Protein AF-A0A3R6L615-F1 (afdb_monomer)

Sequence (95 aa):
MNKQIIHTAPNGKKYSIQIRKYTPRDCFRLMGVHEADIDKLLSKEKSGASIICKSKLYALAGNSIVTNCLTAMFEELIFPSGNHYHDKTGQLSLF

Radius of gyration: 19.18 Å; Cα contacts (8 Å, |Δi|>4): 75; chains: 1; bounding box: 50×24×52 Å

Mean predicted aligned error: 8.31 Å

Secondary structure (DSSP, 8-state):
--EEEEEE-TTS-EEEEEE-PPPHHHHHHHTT--HHHHHHHT-B-TTS-BSS-HHHHHHHHHHS--HHHHHHHHHHHH-TTS-----TT------

Nearest PDB structures (foldseek):
  8wmh-assembly1_A  TM=2.160E-01  e=5.951E+00  Chryseobacterium

Structure (mmCIF, N/CA/C/O backbone):
data_AF-A0A3R6L615-F1
#
_entry.id   AF-A0A3R6L615-F1
#
loop_
_atom_site.group_PDB
_atom_site.id
_atom_site.type_symbol
_atom_site.label_atom_id
_atom_site.label_alt_id
_atom_site.label_comp_id
_atom_site.label_asym_id
_atom_site.label_entity_id
_atom_site.label_seq_id
_atom_site.pdbx_PDB_ins_code
_atom_site.Cartn_x
_atom_site.Cartn_y
_atom_site.Cartn_z
_atom_site.occupancy
_atom_site.B_iso_or_equiv
_atom_site.auth_seq_id
_atom_site.auth_comp_id
_atom_site.auth_asym_id
_atom_site.auth_atom_id
_atom_site.pdbx_PDB_model_num
ATOM 1 N N . MET A 1 1 ? -15.074 9.053 12.545 1.00 51.50 1 MET A N 1
ATOM 2 C CA . MET A 1 1 ? -16.470 9.002 12.066 1.00 51.50 1 MET A CA 1
ATOM 3 C C . MET A 1 1 ? -16.682 7.642 11.419 1.00 51.50 1 MET A C 1
ATOM 5 O O . MET A 1 1 ? -16.246 7.444 10.292 1.00 51.50 1 MET A O 1
ATOM 9 N N . ASN A 1 2 ? -17.224 6.681 12.169 1.00 56.03 2 ASN A N 1
ATOM 10 C CA . ASN A 1 2 ? -17.483 5.337 11.651 1.00 56.03 2 ASN A CA 1
ATOM 11 C C . ASN A 1 2 ? -18.778 5.405 10.845 1.00 56.03 2 ASN A C 1
ATOM 13 O O . ASN A 1 2 ? -19.858 5.529 11.416 1.00 56.03 2 ASN A O 1
ATOM 17 N N . LYS A 1 3 ? -18.653 5.428 9.516 1.00 76.94 3 LYS A N 1
ATOM 18 C CA . LYS A 1 3 ? -19.810 5.377 8.623 1.00 76.94 3 LYS A CA 1
ATOM 19 C C . LYS A 1 3 ? -20.252 3.916 8.545 1.00 76.94 3 LYS A C 1
ATOM 21 O O . LYS A 1 3 ? -19.478 3.065 8.115 1.00 76.94 3 LYS A O 1
ATOM 26 N N . GLN A 1 4 ? -21.464 3.633 9.002 1.00 83.88 4 GLN A N 1
ATOM 27 C CA . GLN A 1 4 ? -22.074 2.307 8.957 1.00 83.88 4 GLN A CA 1
ATOM 28 C C . GLN A 1 4 ? -23.166 2.314 7.889 1.00 83.88 4 GLN A C 1
ATOM 30 O O . GLN A 1 4 ? -23.963 3.248 7.829 1.00 83.88 4 GLN A O 1
ATOM 35 N N . ILE A 1 5 ? -23.188 1.289 7.042 1.00 88.88 5 ILE A N 1
ATOM 36 C CA . ILE A 1 5 ? -24.232 1.088 6.033 1.00 88.88 5 ILE A CA 1
ATOM 37 C C . ILE A 1 5 ? -25.030 -0.146 6.430 1.00 88.88 5 ILE A C 1
ATOM 39 O O . ILE A 1 5 ? -24.453 -1.175 6.776 1.00 88.88 5 ILE A O 1
ATOM 43 N N . ILE A 1 6 ? -26.356 -0.053 6.360 1.00 90.62 6 ILE A N 1
ATOM 44 C CA . ILE A 1 6 ? -27.238 -1.211 6.494 1.00 90.62 6 ILE A CA 1
ATOM 45 C C . ILE A 1 6 ? -27.580 -1.689 5.084 1.00 90.62 6 ILE A C 1
ATOM 47 O O . ILE A 1 6 ? -28.276 -1.001 4.343 1.00 90.62 6 ILE A O 1
ATOM 51 N N . HIS A 1 7 ? -27.076 -2.859 4.706 1.00 89.62 7 HIS A N 1
ATOM 52 C CA . HIS A 1 7 ? -27.411 -3.525 3.453 1.00 89.62 7 HIS A CA 1
ATOM 53 C C . HIS A 1 7 ? -28.521 -4.548 3.699 1.00 89.62 7 HIS A C 1
ATOM 55 O O . HIS A 1 7 ? -28.432 -5.339 4.634 1.00 89.62 7 HIS A O 1
ATOM 61 N N . THR A 1 8 ? -29.559 -4.553 2.865 1.00 92.56 8 THR A N 1
ATOM 62 C CA . THR A 1 8 ? -30.613 -5.576 2.911 1.00 92.56 8 THR A CA 1
ATOM 63 C C . THR A 1 8 ? -30.439 -6.490 1.707 1.00 92.56 8 THR A C 1
ATOM 65 O O . THR A 1 8 ? -30.511 -6.022 0.574 1.00 92.56 8 THR A O 1
ATOM 68 N N . ALA A 1 9 ? -30.178 -7.771 1.953 1.00 90.69 9 ALA A N 1
ATOM 69 C CA . ALA A 1 9 ? -30.045 -8.767 0.898 1.00 90.69 9 ALA A CA 1
ATOM 70 C C . ALA A 1 9 ? -31.417 -9.127 0.290 1.00 90.69 9 ALA A C 1
ATOM 72 O O . ALA A 1 9 ? -32.446 -8.909 0.936 1.00 90.69 9 ALA A O 1
ATOM 73 N N . PRO A 1 10 ? -31.458 -9.738 -0.911 1.00 92.50 10 PRO A N 1
ATOM 74 C CA . PRO A 1 10 ? -32.708 -10.103 -1.591 1.00 92.50 10 PRO A CA 1
ATOM 75 C C . PRO A 1 10 ? -33.636 -11.030 -0.787 1.00 92.50 10 PRO A C 1
ATOM 77 O O . PRO A 1 10 ? -34.8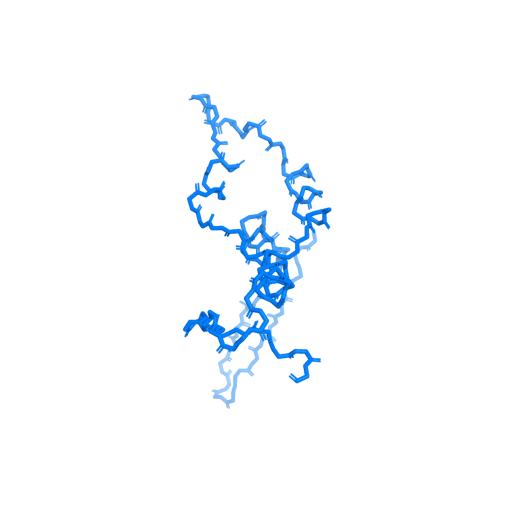40 -11.038 -1.002 1.00 92.50 10 PRO A O 1
ATOM 80 N N . ASN A 1 11 ? -33.091 -11.785 0.171 1.00 94.50 11 ASN A N 1
ATOM 81 C CA . ASN A 1 11 ? -33.844 -12.645 1.092 1.00 94.50 11 ASN A CA 1
ATOM 82 C C . ASN A 1 11 ? -34.387 -11.904 2.337 1.00 94.50 11 ASN A C 1
ATOM 84 O O . ASN A 1 11 ? -34.827 -12.545 3.288 1.00 94.50 11 ASN A O 1
ATOM 88 N N . GLY A 1 12 ? -34.293 -10.570 2.379 1.00 92.19 12 GLY A N 1
ATOM 89 C CA . GLY A 1 12 ? -34.742 -9.732 3.494 1.00 92.19 12 GLY A CA 1
ATOM 90 C C . GLY A 1 12 ? -33.767 -9.642 4.675 1.00 92.19 12 GLY A C 1
ATOM 91 O O . GLY A 1 12 ? -34.013 -8.883 5.617 1.00 92.19 12 GLY A O 1
ATOM 92 N N . LYS A 1 13 ? -32.640 -10.367 4.651 1.00 94.00 13 LYS A N 1
ATOM 93 C CA . LYS A 1 13 ? -31.646 -10.336 5.732 1.00 94.00 13 LYS A CA 1
ATOM 94 C C . LYS A 1 13 ? -30.864 -9.022 5.715 1.00 94.00 13 LYS A C 1
ATOM 96 O O . LYS A 1 13 ? -30.337 -8.613 4.681 1.00 94.00 13 LYS A O 1
ATOM 101 N N . LYS A 1 14 ? -30.764 -8.368 6.876 1.00 92.75 14 LYS A N 1
ATOM 102 C CA . LYS A 1 14 ? -30.037 -7.102 7.046 1.00 92.75 14 LYS A CA 1
ATOM 103 C C . LYS A 1 14 ? -28.612 -7.345 7.538 1.00 92.75 14 LYS A C 1
ATOM 105 O O . LYS A 1 14 ? -28.393 -8.108 8.476 1.00 92.75 14 LYS A O 1
ATOM 110 N N . TYR A 1 15 ? -27.660 -6.647 6.934 1.00 91.31 15 TYR A N 1
ATOM 111 C CA . TYR A 1 15 ? -26.238 -6.687 7.246 1.00 91.31 15 TYR A CA 1
ATOM 112 C C . TYR A 1 15 ? -25.759 -5.287 7.597 1.00 91.31 15 TYR A C 1
ATOM 114 O O . TYR A 1 15 ? -25.980 -4.336 6.851 1.00 91.31 15 TYR A O 1
ATOM 122 N N . SER A 1 16 ? -25.070 -5.164 8.725 1.00 91.56 16 SER A N 1
ATOM 123 C CA . SER A 1 16 ? -24.359 -3.941 9.082 1.00 91.56 16 SER A CA 1
ATOM 124 C C . SER A 1 16 ? -22.939 -4.011 8.522 1.00 91.56 16 SER A C 1
ATOM 126 O O . SER A 1 16 ? -22.148 -4.849 8.956 1.00 91.56 16 SER A O 1
ATOM 128 N N . ILE A 1 17 ? -22.594 -3.090 7.629 1.00 90.50 17 ILE A N 1
ATOM 129 C CA . ILE A 1 17 ? -21.266 -2.966 7.029 1.00 90.50 17 ILE A CA 1
ATOM 130 C C . ILE A 1 17 ? -20.565 -1.748 7.635 1.00 90.50 17 ILE A C 1
ATOM 132 O O . ILE A 1 17 ? -21.094 -0.636 7.617 1.00 90.50 17 ILE A O 1
ATOM 136 N N . GLN A 1 18 ? -19.363 -1.958 8.169 1.00 90.19 18 GLN A N 1
ATOM 137 C CA . GLN A 1 18 ? -18.516 -0.897 8.716 1.00 90.19 18 GLN A CA 1
ATOM 138 C C . GLN A 1 18 ? -17.568 -0.377 7.632 1.00 90.19 18 GLN A C 1
ATOM 140 O O . GLN A 1 18 ? -16.733 -1.127 7.128 1.00 90.19 18 GLN A O 1
ATOM 145 N N . ILE A 1 19 ? -17.662 0.910 7.294 1.00 89.00 19 ILE A N 1
ATOM 146 C CA . ILE A 1 19 ? -16.723 1.540 6.364 1.00 89.00 19 ILE A CA 1
ATOM 147 C C . ILE A 1 19 ? -15.466 1.948 7.130 1.00 89.00 19 ILE A C 1
ATOM 149 O O . ILE A 1 19 ? -15.524 2.693 8.112 1.00 89.00 19 ILE A O 1
ATOM 153 N N . ARG A 1 20 ? -14.310 1.510 6.634 1.00 90.38 20 ARG A N 1
ATOM 154 C CA . ARG A 1 20 ? -12.988 1.861 7.160 1.00 90.38 20 ARG A CA 1
ATOM 155 C C . ARG A 1 20 ? -12.076 2.347 6.041 1.00 90.38 20 ARG A C 1
ATOM 157 O O . ARG A 1 20 ? -12.273 2.007 4.881 1.00 90.38 20 ARG A O 1
ATOM 164 N N . LYS A 1 21 ? -11.052 3.116 6.409 1.00 91.12 21 LYS A N 1
ATOM 165 C CA . LYS A 1 21 ? -9.932 3.412 5.507 1.00 91.12 21 LYS A CA 1
ATOM 166 C C . LYS A 1 21 ? -9.100 2.144 5.295 1.00 91.12 21 LYS A C 1
ATOM 168 O O . LYS A 1 21 ? -9.039 1.299 6.195 1.00 91.12 21 LYS A O 1
ATOM 173 N N . TYR A 1 22 ? -8.432 2.055 4.149 1.00 94.44 22 TYR A N 1
ATOM 174 C CA . TYR A 1 22 ? -7.384 1.061 3.937 1.00 94.44 22 TYR A CA 1
ATOM 175 C C . TYR A 1 22 ? -6.316 1.158 5.020 1.00 94.44 22 TYR A C 1
ATOM 177 O O . TYR A 1 22 ? -6.032 2.246 5.519 1.00 94.44 22 TYR A O 1
ATOM 185 N N . THR A 1 23 ? -5.751 0.015 5.406 1.00 95.19 23 THR A N 1
ATOM 186 C CA . THR A 1 23 ? -4.565 -0.007 6.268 1.00 95.19 23 THR A CA 1
ATOM 187 C C . THR A 1 23 ? -3.314 0.320 5.465 1.00 95.19 23 THR A C 1
ATOM 189 O O . THR A 1 23 ? -3.325 0.168 4.246 1.00 95.19 23 THR A O 1
ATOM 192 N N . PRO A 1 24 ? -2.193 0.669 6.124 1.00 95.94 24 PRO A N 1
ATOM 193 C CA . PRO A 1 24 ? -0.927 0.799 5.415 1.00 95.94 24 PRO A CA 1
ATOM 194 C C . PRO A 1 24 ? -0.539 -0.483 4.660 1.00 95.94 24 PRO A C 1
ATOM 196 O O . PRO A 1 24 ? -0.027 -0.394 3.553 1.00 95.94 24 PRO A O 1
ATOM 199 N N . ARG A 1 25 ? -0.853 -1.669 5.212 1.00 96.25 25 ARG A N 1
ATOM 200 C CA . ARG A 1 25 ? -0.647 -2.959 4.532 1.00 96.25 25 ARG A CA 1
ATOM 201 C C . ARG A 1 25 ? -1.429 -3.038 3.223 1.00 96.25 25 ARG A C 1
ATOM 203 O O . ARG A 1 25 ? -0.853 -3.373 2.198 1.00 96.25 25 ARG A O 1
ATOM 210 N N . ASP A 1 26 ? -2.716 -2.702 3.263 1.00 96.50 26 ASP A N 1
ATOM 211 C CA . ASP A 1 26 ? -3.568 -2.717 2.069 1.00 96.50 26 ASP A CA 1
ATOM 212 C C . ASP A 1 26 ? -3.060 -1.720 1.015 1.00 96.50 26 ASP A C 1
ATOM 214 O O . ASP A 1 26 ? -3.067 -2.027 -0.172 1.00 96.50 26 ASP A O 1
ATOM 218 N N . CYS A 1 27 ? -2.557 -0.554 1.443 1.00 96.38 27 CYS A N 1
ATOM 219 C CA . CYS A 1 27 ? -1.950 0.421 0.538 1.00 96.38 27 CYS A CA 1
ATOM 220 C C . CYS A 1 27 ? -0.688 -0.124 -0.142 1.00 96.38 27 CYS A C 1
ATOM 222 O O . CYS A 1 27 ? -0.559 0.021 -1.347 1.00 96.38 27 CYS A O 1
ATOM 224 N N . PHE A 1 28 ? 0.229 -0.775 0.579 1.00 96.06 28 PHE A N 1
ATOM 225 C CA . PHE A 1 28 ? 1.428 -1.343 -0.052 1.00 96.06 28 PHE A CA 1
ATOM 226 C C . PHE A 1 28 ? 1.119 -2.520 -0.983 1.00 96.06 28 PHE A C 1
ATOM 228 O O . PHE A 1 28 ? 1.737 -2.625 -2.039 1.00 96.06 28 PHE A O 1
ATOM 235 N N . ARG A 1 29 ? 0.121 -3.346 -0.644 1.00 94.44 29 ARG A N 1
ATOM 236 C CA . ARG A 1 29 ? -0.397 -4.382 -1.552 1.00 94.44 29 ARG A CA 1
ATOM 237 C C . ARG A 1 29 ? -0.917 -3.782 -2.849 1.00 94.44 29 ARG A C 1
ATOM 239 O O . ARG A 1 29 ? -0.612 -4.292 -3.918 1.00 94.44 29 ARG A O 1
ATOM 246 N N . LEU A 1 30 ? -1.658 -2.677 -2.755 1.00 93.81 30 LEU A N 1
ATOM 247 C CA . LEU A 1 30 ? -2.146 -1.952 -3.928 1.00 93.81 30 LEU A CA 1
ATOM 248 C C . LEU A 1 30 ? -0.994 -1.437 -4.812 1.00 93.81 30 LEU A C 1
ATOM 250 O O . LEU A 1 30 ? -1.135 -1.406 -6.028 1.00 93.81 30 LEU A O 1
ATOM 254 N N . MET A 1 31 ? 0.153 -1.088 -4.220 1.00 95.06 31 MET A N 1
ATOM 255 C CA . MET A 1 31 ? 1.364 -0.687 -4.955 1.00 95.06 31 MET A CA 1
ATOM 256 C C . MET A 1 31 ? 2.181 -1.878 -5.502 1.00 95.06 31 MET A C 1
ATOM 258 O O . MET A 1 31 ? 3.236 -1.670 -6.104 1.00 95.06 31 MET A O 1
ATOM 262 N N . GLY A 1 32 ? 1.724 -3.119 -5.298 1.00 90.75 32 GLY A N 1
ATOM 263 C CA . GLY A 1 32 ? 2.392 -4.358 -5.724 1.00 90.75 32 GLY A CA 1
ATOM 264 C C . GLY A 1 32 ? 3.634 -4.732 -4.902 1.00 90.75 32 GLY A C 1
ATOM 265 O O . GLY A 1 32 ? 4.446 -5.548 -5.325 1.00 90.75 32 GLY A O 1
ATOM 266 N N . VAL A 1 33 ? 3.816 -4.141 -3.717 1.00 91.56 33 VAL A N 1
ATOM 267 C CA . VAL A 1 33 ? 4.954 -4.473 -2.847 1.00 91.56 33 VAL A CA 1
ATOM 268 C C . VAL A 1 33 ? 4.788 -5.890 -2.295 1.00 91.56 33 VAL A C 1
ATOM 270 O O . VAL A 1 33 ? 3.711 -6.267 -1.834 1.00 91.56 33 VAL A O 1
ATOM 273 N N . HIS A 1 34 ? 5.867 -6.670 -2.299 1.00 91.56 34 HIS A N 1
ATOM 274 C CA . HIS A 1 34 ? 5.857 -8.047 -1.815 1.00 91.56 34 HIS A CA 1
ATOM 275 C C . HIS A 1 34 ? 5.581 -8.127 -0.299 1.00 91.56 34 HIS A C 1
ATOM 277 O O . HIS A 1 34 ? 6.133 -7.347 0.480 1.00 91.56 34 HIS A O 1
ATOM 283 N N . GLU A 1 35 ? 4.782 -9.107 0.150 1.00 91.25 35 GLU A N 1
ATOM 284 C CA . GLU A 1 35 ? 4.355 -9.229 1.561 1.00 91.25 35 GLU A CA 1
ATOM 285 C C . GLU A 1 35 ? 5.523 -9.207 2.553 1.00 91.25 35 GLU A C 1
ATOM 287 O O . GLU A 1 35 ? 5.445 -8.531 3.577 1.00 91.25 35 GLU A O 1
ATOM 292 N N . ALA A 1 36 ? 6.624 -9.889 2.228 1.00 92.56 36 ALA A N 1
ATOM 293 C CA . ALA A 1 36 ? 7.808 -9.938 3.086 1.00 92.56 36 ALA A CA 1
ATOM 294 C C . ALA A 1 36 ? 8.424 -8.549 3.344 1.00 92.56 36 ALA A C 1
ATOM 296 O O . ALA A 1 36 ? 8.971 -8.307 4.419 1.00 92.56 36 ALA A O 1
ATOM 297 N N . ASP A 1 37 ? 8.339 -7.625 2.386 1.00 93.81 37 ASP A N 1
ATOM 298 C CA . ASP A 1 37 ? 8.844 -6.261 2.557 1.00 93.81 37 ASP A CA 1
ATOM 299 C C . ASP A 1 37 ? 7.831 -5.377 3.282 1.00 93.81 37 ASP A C 1
ATOM 301 O O . ASP A 1 37 ? 8.212 -4.534 4.098 1.00 93.81 37 ASP A O 1
ATOM 305 N N . ILE A 1 38 ? 6.535 -5.636 3.0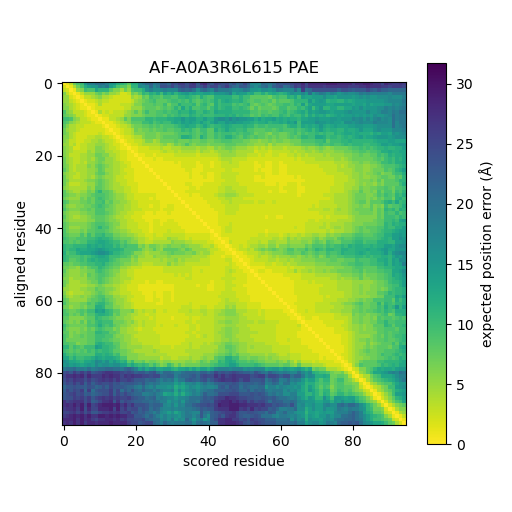87 1.00 94.62 38 ILE A N 1
ATOM 306 C CA . ILE A 1 38 ? 5.484 -5.016 3.896 1.00 94.62 38 ILE A CA 1
ATOM 307 C C . ILE A 1 38 ? 5.655 -5.395 5.372 1.00 94.62 38 ILE A C 1
ATOM 309 O O . ILE A 1 38 ? 5.545 -4.532 6.244 1.00 94.62 38 ILE A O 1
ATOM 313 N N . ASP A 1 39 ? 5.970 -6.655 5.674 1.00 94.94 39 ASP A N 1
ATOM 314 C CA . ASP A 1 39 ? 6.214 -7.120 7.042 1.00 94.94 39 ASP A CA 1
ATOM 315 C C . ASP A 1 39 ? 7.394 -6.394 7.694 1.00 94.94 39 ASP A C 1
ATOM 317 O O . ASP A 1 39 ? 7.301 -5.983 8.853 1.00 94.94 39 ASP A O 1
ATOM 321 N N . LYS A 1 40 ? 8.470 -6.151 6.936 1.00 93.88 40 LYS A N 1
ATOM 322 C CA . LYS A 1 40 ? 9.612 -5.349 7.400 1.00 93.88 40 LYS A CA 1
ATOM 323 C C . LYS A 1 40 ? 9.208 -3.898 7.665 1.00 93.88 40 LYS A C 1
ATOM 325 O O . LYS A 1 40 ? 9.548 -3.359 8.716 1.00 93.88 40 LYS A O 1
ATOM 330 N N . LEU A 1 41 ? 8.449 -3.269 6.765 1.00 93.38 41 LEU A N 1
ATOM 331 C CA . LEU A 1 41 ? 7.986 -1.880 6.915 1.00 93.38 41 LEU A CA 1
ATOM 332 C C . LEU A 1 41 ? 7.023 -1.694 8.096 1.00 93.38 41 LEU A C 1
ATOM 334 O O . LEU A 1 41 ? 7.009 -0.642 8.736 1.00 93.38 41 LEU A O 1
ATOM 338 N N . LEU A 1 42 ? 6.205 -2.709 8.380 1.00 94.44 42 LEU A N 1
ATOM 339 C CA . LEU A 1 42 ? 5.233 -2.716 9.476 1.00 94.44 42 LEU A CA 1
ATOM 340 C C . LEU A 1 42 ? 5.780 -3.330 10.766 1.00 94.44 42 LEU A C 1
ATOM 342 O O . LEU A 1 42 ? 5.017 -3.518 11.723 1.00 94.44 42 LEU A O 1
ATOM 346 N N . SER A 1 43 ? 7.077 -3.630 10.794 1.00 94.25 43 SER A N 1
ATOM 347 C CA . SER A 1 43 ? 7.743 -4.163 11.969 1.00 94.25 43 SER A CA 1
ATOM 348 C C . SER A 1 43 ? 7.638 -3.205 13.157 1.00 94.25 43 SER A C 1
ATOM 350 O O . SER A 1 43 ? 7.342 -2.004 13.053 1.00 94.25 43 SER A O 1
ATOM 352 N N . LYS A 1 44 ? 7.799 -3.792 14.336 1.00 93.94 44 LYS A N 1
ATOM 353 C CA . LYS A 1 44 ? 7.653 -3.117 15.616 1.00 93.94 44 LYS A CA 1
ATOM 354 C C . LYS A 1 44 ? 8.941 -3.255 16.403 1.00 93.94 44 LYS A C 1
ATOM 356 O O . LYS A 1 44 ? 9.622 -4.273 16.321 1.00 93.94 44 LYS A O 1
ATOM 361 N N . GLU A 1 45 ? 9.213 -2.239 17.203 1.00 92.06 45 GLU A N 1
ATOM 362 C CA . GLU A 1 45 ? 10.228 -2.279 18.243 1.00 92.06 45 GLU A CA 1
ATOM 363 C C . GLU A 1 45 ? 9.914 -3.381 19.263 1.00 92.06 45 GLU A C 1
ATOM 365 O O . GLU A 1 45 ? 8.762 -3.803 19.416 1.00 92.06 45 GLU A O 1
ATOM 370 N N . LYS A 1 46 ? 10.918 -3.791 20.048 1.00 91.12 46 LYS A N 1
ATOM 371 C CA . LYS A 1 46 ? 10.731 -4.753 21.156 1.00 91.12 46 LYS A CA 1
ATOM 372 C C . LYS A 1 46 ? 9.675 -4.298 22.171 1.00 91.12 46 LYS A C 1
ATOM 374 O O . LYS A 1 46 ? 9.032 -5.127 22.803 1.00 91.12 46 LYS A O 1
ATOM 379 N N . SER A 1 47 ? 9.476 -2.987 22.299 1.00 90.62 47 SER A N 1
ATOM 380 C CA . SER A 1 47 ? 8.445 -2.365 23.138 1.00 90.62 47 SER A CA 1
ATOM 381 C C . SER A 1 47 ? 7.019 -2.501 22.582 1.00 90.62 47 SER A C 1
ATOM 383 O O . SER A 1 47 ? 6.063 -2.106 23.244 1.00 90.62 47 SER A O 1
ATOM 385 N N . GLY A 1 48 ? 6.850 -3.024 21.362 1.00 89.19 48 GLY A N 1
ATOM 386 C CA . GLY A 1 48 ? 5.564 -3.159 20.676 1.00 89.19 48 GLY A CA 1
ATOM 387 C C . GLY A 1 48 ? 5.116 -1.911 19.905 1.00 89.19 48 GLY A C 1
ATOM 388 O O . GLY A 1 48 ? 4.078 -1.950 19.232 1.00 89.19 48 GLY A O 1
ATOM 389 N N . ALA A 1 49 ? 5.886 -0.820 19.961 1.00 88.88 49 ALA A N 1
ATOM 390 C CA . ALA A 1 49 ? 5.647 0.388 19.177 1.00 88.88 49 ALA A CA 1
ATOM 391 C C . ALA A 1 49 ? 6.026 0.176 17.702 1.00 88.88 49 ALA A C 1
ATOM 393 O O . ALA A 1 49 ? 6.997 -0.507 17.393 1.00 88.88 49 ALA A O 1
ATOM 394 N N . SER A 1 50 ? 5.264 0.756 16.773 1.00 89.50 50 SER A N 1
ATOM 395 C CA . SER A 1 50 ? 5.640 0.746 15.353 1.00 89.50 50 SER A CA 1
ATOM 396 C C . SER A 1 50 ? 6.886 1.594 15.127 1.00 89.50 50 SER A C 1
ATOM 398 O O . SER A 1 50 ? 6.918 2.736 15.581 1.00 89.50 50 SER A O 1
ATOM 400 N N . ILE A 1 51 ? 7.854 1.060 14.376 1.00 93.69 51 ILE A N 1
ATOM 401 C CA . ILE A 1 51 ? 9.092 1.778 14.031 1.00 93.69 51 ILE A CA 1
ATOM 402 C C . ILE A 1 51 ? 8.762 3.033 13.208 1.00 93.69 51 ILE A C 1
ATOM 404 O O . ILE A 1 51 ? 9.278 4.120 13.454 1.00 93.69 51 ILE A O 1
ATOM 408 N N . ILE A 1 52 ? 7.831 2.901 12.256 1.00 93.31 52 ILE A N 1
ATOM 409 C CA . ILE A 1 52 ? 7.353 3.997 11.406 1.00 93.31 52 ILE A CA 1
ATOM 410 C C . ILE A 1 52 ? 5.901 4.318 11.767 1.00 93.31 52 ILE A C 1
ATOM 412 O O . ILE A 1 52 ? 5.046 3.434 11.873 1.00 93.31 52 ILE A O 1
ATOM 416 N N . CYS A 1 53 ? 5.583 5.603 11.931 1.00 93.38 53 CYS A N 1
ATOM 417 C CA . CYS A 1 53 ? 4.216 6.009 12.234 1.00 93.38 53 CYS A CA 1
ATOM 418 C C . CYS A 1 53 ? 3.280 5.813 11.025 1.00 93.38 53 CYS A C 1
ATOM 420 O O . CYS A 1 53 ? 3.668 5.958 9.863 1.00 93.38 53 CYS A O 1
ATOM 422 N N . LYS A 1 54 ? 1.998 5.527 11.296 1.00 93.88 54 LYS A N 1
ATOM 423 C CA . LYS A 1 54 ? 1.005 5.198 10.255 1.00 93.88 54 LYS A CA 1
ATOM 424 C C . LYS A 1 54 ? 0.901 6.264 9.163 1.00 93.88 54 LYS A C 1
ATOM 426 O O . LYS A 1 54 ? 0.843 5.919 7.991 1.00 93.88 54 LYS A O 1
ATOM 431 N N . SER A 1 55 ? 0.908 7.546 9.530 1.00 95.31 55 SER A N 1
ATOM 432 C CA . SER A 1 55 ? 0.819 8.649 8.565 1.00 95.31 55 SER A CA 1
ATOM 433 C C . SER A 1 55 ? 1.994 8.664 7.584 1.00 95.31 55 SER A C 1
ATOM 435 O O . SER A 1 55 ? 1.796 8.937 6.404 1.00 95.31 55 SER A O 1
ATOM 437 N N . LYS A 1 56 ? 3.206 8.327 8.047 1.00 96.75 56 LYS A N 1
ATOM 438 C CA . LYS A 1 56 ? 4.397 8.240 7.190 1.00 96.75 56 LYS A CA 1
ATOM 439 C C . LYS A 1 56 ? 4.358 7.011 6.290 1.00 96.75 56 LYS A C 1
ATOM 441 O O . LYS A 1 56 ? 4.751 7.123 5.140 1.00 96.75 56 LYS A O 1
ATOM 446 N N . LEU A 1 57 ? 3.815 5.889 6.764 1.00 96.38 57 LEU A N 1
ATOM 447 C CA . LEU A 1 57 ? 3.605 4.705 5.926 1.00 96.38 57 LEU A CA 1
ATOM 448 C C . LEU A 1 57 ? 2.609 4.973 4.787 1.00 96.38 57 LEU A C 1
ATOM 450 O O . LEU A 1 57 ? 2.874 4.588 3.655 1.00 96.38 57 LEU A O 1
ATOM 454 N N . TYR A 1 58 ? 1.504 5.681 5.056 1.00 96.94 58 TYR A N 1
ATOM 45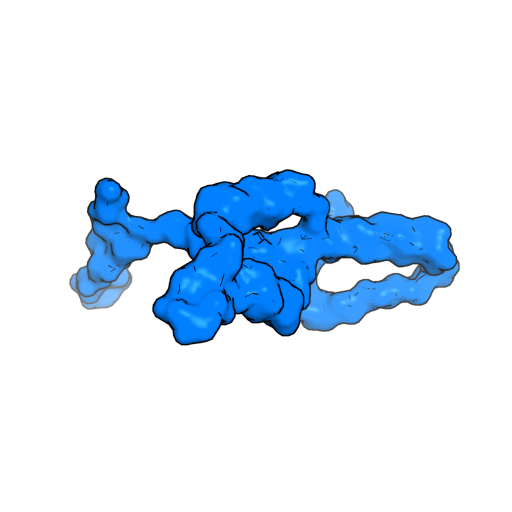5 C CA . TYR A 1 58 ? 0.579 6.095 3.992 1.00 96.94 58 TYR A CA 1
ATOM 456 C C . TYR A 1 58 ? 1.247 7.030 2.979 1.00 96.94 58 TYR A C 1
ATOM 458 O O . TYR A 1 58 ? 1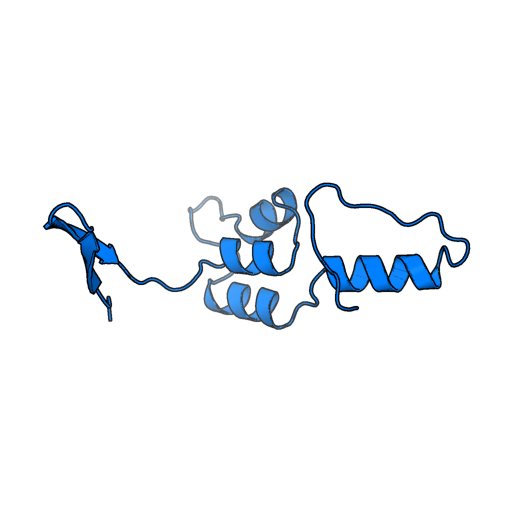.041 6.861 1.783 1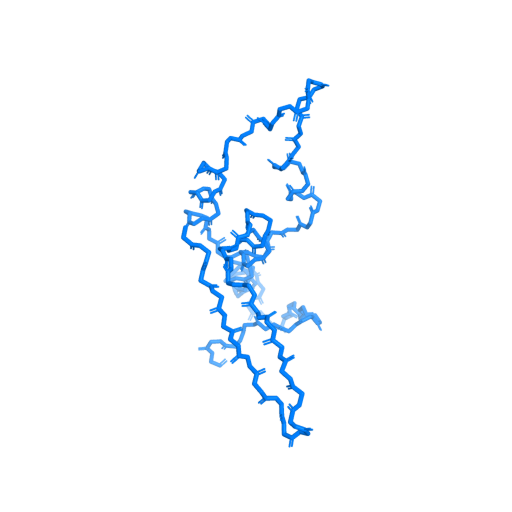.00 96.94 58 TYR A O 1
ATOM 466 N N . ALA A 1 59 ? 2.058 7.988 3.443 1.00 97.06 59 ALA A N 1
ATOM 467 C CA . ALA A 1 59 ? 2.809 8.872 2.553 1.00 97.06 59 ALA A CA 1
ATOM 468 C C . ALA A 1 59 ? 3.851 8.102 1.724 1.00 97.06 59 ALA A C 1
ATOM 470 O O . ALA A 1 59 ? 3.993 8.363 0.538 1.00 97.06 59 ALA A O 1
ATOM 471 N N . LEU A 1 60 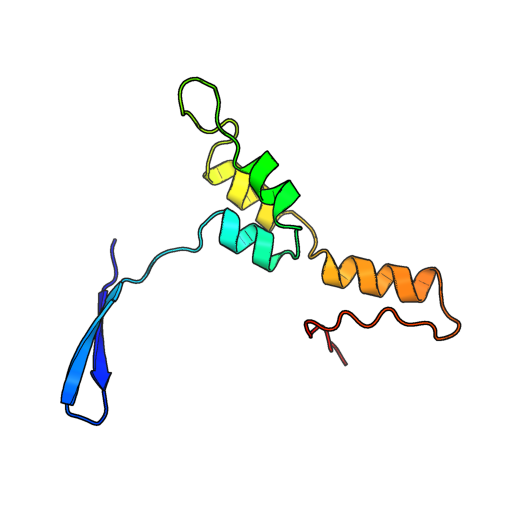? 4.541 7.129 2.324 1.00 95.94 60 LEU A N 1
ATOM 472 C CA . LEU A 1 60 ? 5.517 6.286 1.634 1.00 95.94 60 LEU A CA 1
ATOM 473 C C . LEU A 1 60 ? 4.856 5.453 0.530 1.00 95.94 60 LEU A C 1
ATOM 475 O O . LEU A 1 60 ? 5.348 5.446 -0.591 1.00 95.94 60 LEU A O 1
ATOM 479 N N . ALA A 1 61 ? 3.724 4.808 0.827 1.00 95.00 61 ALA A N 1
ATOM 480 C CA . ALA A 1 61 ? 2.960 4.073 -0.177 1.00 95.00 61 ALA A CA 1
ATOM 481 C C . ALA A 1 61 ? 2.446 5.009 -1.284 1.00 95.00 61 ALA A C 1
ATOM 483 O O . ALA A 1 61 ? 2.637 4.719 -2.457 1.00 95.00 61 ALA A O 1
ATOM 484 N N . GLY A 1 62 ? 1.860 6.157 -0.927 1.00 94.50 62 GLY A N 1
ATOM 485 C CA . GLY A 1 62 ? 1.293 7.104 -1.894 1.00 94.50 62 GLY A CA 1
ATOM 486 C C . GLY A 1 62 ? 2.325 7.788 -2.795 1.00 94.50 62 GLY A C 1
ATOM 487 O O . GLY A 1 62 ? 2.021 8.081 -3.944 1.00 94.50 62 GLY A O 1
ATOM 488 N N . ASN A 1 63 ? 3.538 8.018 -2.288 1.00 95.00 63 ASN A N 1
ATOM 489 C CA . ASN A 1 63 ? 4.632 8.615 -3.056 1.00 95.00 63 ASN A CA 1
ATOM 490 C C . ASN A 1 63 ? 5.448 7.574 -3.842 1.00 95.00 63 ASN A C 1
ATOM 492 O O . ASN A 1 63 ? 6.295 7.957 -4.647 1.00 95.00 63 ASN A O 1
ATOM 496 N N . SER A 1 64 ? 5.249 6.275 -3.586 1.00 93.44 64 SER A N 1
ATOM 497 C CA . SER A 1 64 ? 5.891 5.206 -4.356 1.00 93.44 64 SER A CA 1
ATOM 498 C C . SER A 1 64 ? 5.268 5.053 -5.747 1.00 93.44 64 SER A C 1
ATOM 500 O O . SER A 1 64 ? 4.154 5.502 -6.008 1.00 93.44 64 SER A O 1
ATOM 502 N N . ILE A 1 65 ? 5.998 4.404 -6.649 1.00 92.75 65 ILE A N 1
ATOM 503 C CA . ILE A 1 65 ? 5.492 3.997 -7.962 1.00 92.75 65 ILE A CA 1
ATOM 504 C C . ILE A 1 65 ? 4.920 2.581 -7.840 1.00 92.75 65 ILE A C 1
ATOM 506 O O . ILE A 1 65 ? 5.464 1.752 -7.111 1.00 92.75 65 ILE A O 1
ATOM 510 N N . VAL A 1 66 ? 3.829 2.298 -8.557 1.00 92.12 66 VAL A N 1
ATOM 511 C CA . VAL A 1 66 ? 3.244 0.951 -8.625 1.00 92.12 66 VAL A CA 1
ATOM 512 C C . VAL A 1 66 ? 4.261 0.008 -9.270 1.00 92.12 66 VAL A C 1
ATOM 514 O O . VAL A 1 66 ? 4.614 0.173 -10.438 1.00 92.12 66 VAL A O 1
ATOM 517 N N . THR A 1 67 ? 4.735 -0.972 -8.503 1.00 88.44 67 THR A N 1
ATOM 518 C CA . THR A 1 67 ? 5.818 -1.888 -8.903 1.00 88.44 67 THR A CA 1
ATOM 519 C C . THR A 1 67 ? 5.487 -2.642 -10.188 1.00 88.44 67 THR A C 1
ATOM 521 O O . THR A 1 67 ? 6.316 -2.673 -11.088 1.00 88.44 67 THR A O 1
ATOM 524 N N . ASN A 1 68 ? 4.251 -3.126 -10.336 1.00 85.12 68 ASN A N 1
ATOM 525 C CA . ASN A 1 68 ? 3.795 -3.823 -11.542 1.00 85.12 68 ASN A CA 1
ATOM 526 C C . ASN A 1 68 ? 3.940 -2.967 -12.814 1.00 85.12 68 ASN A C 1
ATOM 528 O O . ASN A 1 68 ? 4.352 -3.479 -13.852 1.00 85.12 68 ASN A O 1
ATOM 532 N N . CYS A 1 69 ? 3.654 -1.660 -12.738 1.00 88.12 69 CYS A N 1
ATOM 533 C CA . CYS A 1 69 ? 3.837 -0.754 -13.876 1.00 88.12 69 CYS A CA 1
ATOM 534 C C . CYS A 1 69 ? 5.317 -0.620 -14.248 1.00 88.12 69 CYS A C 1
ATOM 536 O O . CYS A 1 69 ? 5.665 -0.600 -15.425 1.00 88.12 69 CYS A O 1
ATOM 538 N N . LEU A 1 70 ? 6.186 -0.503 -13.241 1.00 89.38 70 LEU A N 1
ATOM 539 C CA . LEU A 1 70 ? 7.622 -0.362 -13.452 1.00 89.38 70 LEU A CA 1
ATOM 540 C C . LEU A 1 70 ? 8.238 -1.638 -14.036 1.00 89.38 70 LEU A C 1
ATOM 542 O O . LEU A 1 70 ? 9.057 -1.549 -14.946 1.00 89.38 70 LEU A O 1
ATOM 546 N N . THR A 1 71 ? 7.802 -2.803 -13.558 1.00 87.12 71 THR A N 1
ATOM 547 C CA . THR A 1 71 ? 8.206 -4.109 -14.087 1.00 87.12 71 THR A CA 1
ATOM 548 C C . THR A 1 71 ? 7.878 -4.221 -15.576 1.00 87.12 71 THR A C 1
ATOM 550 O O . THR A 1 71 ? 8.781 -4.476 -16.365 1.00 87.12 71 THR A O 1
ATOM 553 N N . ALA A 1 72 ? 6.647 -3.891 -15.985 1.00 84.75 72 ALA A N 1
ATOM 554 C CA . ALA A 1 72 ? 6.254 -3.908 -17.397 1.00 84.75 72 ALA A CA 1
ATOM 555 C C . ALA A 1 72 ? 7.075 -2.928 -18.261 1.00 84.75 72 ALA A C 1
ATOM 557 O O . ALA A 1 72 ? 7.523 -3.281 -19.349 1.00 84.75 72 ALA A O 1
ATOM 558 N N . MET A 1 73 ? 7.331 -1.707 -17.770 1.00 87.81 73 MET A N 1
ATOM 559 C CA . MET A 1 73 ? 8.175 -0.738 -18.488 1.00 87.81 73 MET A CA 1
ATOM 560 C C . MET A 1 73 ? 9.611 -1.246 -18.678 1.00 87.81 73 MET A C 1
ATOM 562 O O . MET A 1 73 ? 10.208 -1.034 -19.734 1.00 87.81 73 MET A O 1
ATOM 566 N N . PHE A 1 74 ? 10.178 -1.908 -17.667 1.00 87.12 74 PHE A N 1
ATOM 567 C CA . PHE A 1 74 ? 11.521 -2.471 -17.765 1.00 87.12 74 PHE A CA 1
ATOM 568 C C . PHE A 1 74 ? 11.585 -3.728 -18.624 1.00 87.12 74 PHE A C 1
ATOM 570 O O . PHE A 1 74 ? 12.600 -3.931 -19.284 1.00 87.12 74 PHE A O 1
ATOM 577 N N . GLU A 1 75 ? 10.532 -4.538 -18.672 1.00 84.31 75 GLU A N 1
ATOM 578 C CA . GLU A 1 75 ? 10.464 -5.672 -19.595 1.00 84.31 75 GLU A CA 1
ATOM 579 C C . GLU A 1 75 ? 10.559 -5.224 -21.051 1.00 84.31 75 GLU A C 1
ATOM 581 O O . GLU A 1 75 ? 11.396 -5.745 -21.780 1.00 84.31 75 GLU A O 1
ATOM 586 N N . GLU A 1 76 ? 9.797 -4.206 -21.452 1.00 84.38 76 GLU A N 1
ATOM 587 C CA . GLU A 1 76 ? 9.873 -3.658 -22.814 1.00 84.38 76 GLU A CA 1
ATOM 588 C C . GLU A 1 76 ? 11.241 -3.030 -23.113 1.00 84.38 76 GLU A C 1
ATOM 590 O O . GLU A 1 76 ? 11.779 -3.169 -24.212 1.00 84.38 76 GLU A O 1
ATOM 595 N N . LEU A 1 77 ? 11.841 -2.358 -22.125 1.00 87.62 77 LEU A N 1
ATOM 596 C CA . LEU A 1 77 ? 13.145 -1.716 -22.292 1.00 87.62 77 LEU A CA 1
ATOM 597 C C . LEU A 1 77 ? 14.296 -2.730 -22.403 1.00 87.62 77 LEU A C 1
ATOM 599 O O . LEU A 1 77 ? 15.252 -2.492 -23.140 1.00 87.62 77 LEU A O 1
ATOM 603 N N . ILE A 1 78 ? 14.239 -3.828 -2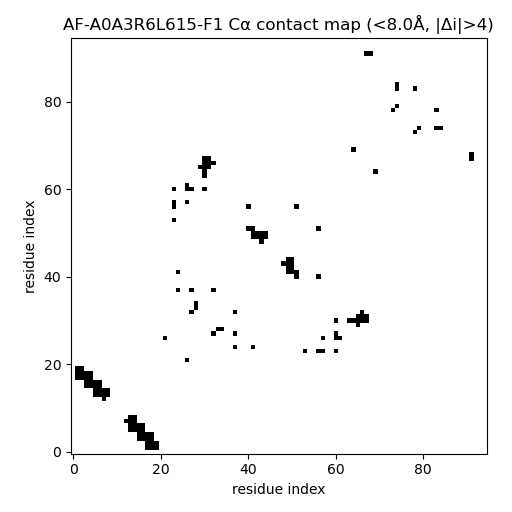1.643 1.00 86.31 78 ILE A N 1
ATOM 604 C CA . ILE A 1 78 ? 15.350 -4.781 -21.483 1.00 86.31 78 ILE A CA 1
ATOM 605 C C . ILE A 1 78 ? 15.175 -6.011 -22.386 1.00 86.31 78 ILE A C 1
ATOM 607 O O . ILE A 1 78 ? 16.166 -6.555 -22.877 1.00 86.31 78 ILE A O 1
ATOM 611 N N . PHE A 1 79 ? 13.937 -6.436 -22.646 1.00 82.81 79 PHE A N 1
ATOM 612 C CA . PHE A 1 79 ? 13.595 -7.627 -23.427 1.00 82.81 79 PHE A CA 1
ATOM 613 C C . PHE A 1 79 ? 12.629 -7.319 -24.590 1.00 82.81 79 PHE A C 1
ATOM 615 O O . PHE A 1 79 ? 11.584 -7.963 -24.708 1.00 82.81 79 PHE A O 1
ATOM 622 N N . PRO A 1 80 ? 12.991 -6.422 -25.530 1.00 71.06 80 PRO A N 1
ATOM 623 C CA . PRO A 1 80 ? 12.116 -5.999 -26.633 1.00 71.06 80 PRO A CA 1
ATOM 624 C C . PRO A 1 80 ? 11.755 -7.121 -27.632 1.00 71.06 80 PRO A C 1
ATOM 626 O O . PRO A 1 80 ? 11.000 -6.905 -28.574 1.00 71.06 80 PRO A O 1
ATOM 629 N N . SER A 1 81 ? 12.321 -8.322 -27.474 1.00 70.69 81 SER A N 1
ATOM 630 C CA . SER A 1 81 ? 12.174 -9.466 -28.386 1.00 70.69 81 SER A CA 1
ATOM 631 C C . SER A 1 81 ? 11.002 -10.408 -28.059 1.00 70.69 81 SER A C 1
ATOM 633 O O . SER A 1 81 ? 10.899 -11.460 -28.685 1.00 70.69 81 SER A O 1
ATOM 635 N N . GLY A 1 82 ? 10.135 -10.071 -27.096 1.00 61.19 82 GLY A N 1
ATOM 636 C CA . GLY A 1 82 ? 8.863 -10.779 -26.877 1.00 61.19 82 GLY A CA 1
ATOM 637 C C . GLY A 1 82 ? 8.863 -11.908 -25.837 1.00 61.19 82 GLY A C 1
ATOM 638 O O . GLY A 1 82 ? 7.893 -12.660 -25.752 1.00 61.19 82 GLY A O 1
ATOM 639 N N . ASN A 1 83 ? 9.907 -12.031 -25.010 1.00 61.22 83 ASN A N 1
ATOM 640 C CA . ASN A 1 83 ? 9.875 -12.909 -23.832 1.00 61.22 83 ASN A CA 1
ATOM 641 C C . ASN A 1 83 ? 9.221 -12.170 -22.652 1.00 61.22 83 ASN A C 1
ATOM 643 O O . ASN A 1 83 ? 9.890 -11.834 -21.677 1.00 61.22 83 ASN A O 1
ATOM 647 N N . HIS A 1 84 ? 7.923 -11.882 -22.771 1.00 63.12 84 HIS A N 1
ATOM 648 C CA . HIS A 1 84 ? 7.163 -11.159 -21.749 1.00 63.12 84 HIS A CA 1
ATOM 649 C C . HIS A 1 84 ? 7.015 -12.003 -20.480 1.00 63.12 84 HIS A C 1
ATOM 651 O O . HIS A 1 84 ? 6.655 -13.187 -20.538 1.00 63.12 84 HIS A O 1
ATOM 657 N N . TYR A 1 85 ? 7.261 -11.400 -19.318 1.00 60.25 85 TYR A N 1
ATOM 658 C CA . TYR A 1 85 ? 7.024 -12.065 -18.049 1.00 60.25 85 TYR A CA 1
ATOM 659 C C . TYR A 1 85 ? 5.525 -11.997 -17.743 1.00 60.25 85 TYR A C 1
ATOM 661 O O . TYR A 1 85 ? 4.976 -10.989 -17.307 1.00 60.25 85 TYR A O 1
ATOM 669 N N . HIS A 1 86 ? 4.823 -13.104 -17.973 1.00 59.72 86 HIS A N 1
ATOM 670 C CA . HIS A 1 86 ? 3.431 -13.225 -17.560 1.00 59.72 86 HIS A CA 1
ATOM 671 C C . HIS A 1 86 ? 3.355 -13.515 -16.059 1.00 59.72 86 HIS A C 1
ATOM 673 O O . HIS A 1 86 ? 3.476 -14.668 -15.629 1.00 59.72 86 HIS A O 1
ATOM 679 N N . ASP A 1 87 ? 3.091 -12.485 -15.253 1.00 58.72 87 ASP A N 1
ATOM 680 C CA . ASP A 1 87 ? 2.582 -12.714 -13.904 1.00 58.72 87 ASP A CA 1
ATOM 681 C C . ASP A 1 87 ? 1.210 -13.404 -14.005 1.00 58.72 87 ASP A C 1
ATOM 683 O O . ASP A 1 87 ? 0.235 -12.869 -14.542 1.00 58.72 87 ASP A O 1
ATOM 687 N N . LYS A 1 88 ? 1.144 -14.634 -13.486 1.00 58.03 88 LYS A N 1
ATOM 688 C CA . LYS A 1 88 ? -0.040 -15.503 -13.506 1.00 58.03 88 LYS A CA 1
ATOM 689 C C . LYS A 1 88 ? -1.190 -14.974 -12.643 1.00 58.03 88 LYS A C 1
ATOM 691 O O . LYS A 1 88 ? -2.272 -15.555 -12.678 1.00 58.03 88 LYS A O 1
ATOM 696 N N . THR A 1 89 ? -0.970 -13.917 -11.860 1.00 61.09 89 THR A N 1
ATOM 697 C CA . THR A 1 89 ? -1.970 -13.364 -10.936 1.00 61.09 89 THR A CA 1
ATOM 698 C C . THR A 1 89 ? -2.811 -12.221 -11.510 1.00 61.09 89 THR A C 1
ATOM 700 O O . THR A 1 89 ? -3.798 -11.847 -10.885 1.00 61.09 89 THR A O 1
ATOM 703 N N . GLY A 1 90 ? -2.517 -11.762 -12.734 1.00 53.59 90 GLY A N 1
ATOM 704 C CA . GLY A 1 90 ? -3.443 -10.972 -13.550 1.00 53.59 90 GLY A CA 1
ATOM 705 C C . GLY A 1 90 ? -3.778 -9.582 -12.997 1.00 53.59 90 GLY A C 1
ATOM 706 O O . GLY A 1 90 ? -4.769 -9.407 -12.299 1.00 53.59 90 GLY A O 1
ATOM 707 N N . GLN A 1 91 ? -3.012 -8.565 -13.397 1.00 43.56 91 GLN A N 1
ATOM 708 C CA . GLN A 1 91 ? -3.448 -7.587 -14.411 1.00 43.56 91 GLN A CA 1
ATOM 709 C C . GLN A 1 91 ? -2.594 -6.308 -14.370 1.00 43.56 91 GLN A C 1
ATOM 711 O O . GLN A 1 91 ? -2.539 -5.606 -13.363 1.00 43.56 91 GLN A O 1
ATOM 716 N N . LEU A 1 92 ? -2.069 -5.944 -15.542 1.00 45.53 92 LEU A N 1
ATOM 717 C CA . LEU A 1 92 ? -2.133 -4.595 -16.109 1.00 45.53 92 LEU A CA 1
ATOM 718 C C . LEU A 1 92 ? -2.309 -4.771 -17.623 1.00 45.53 92 LEU A C 1
ATOM 720 O O 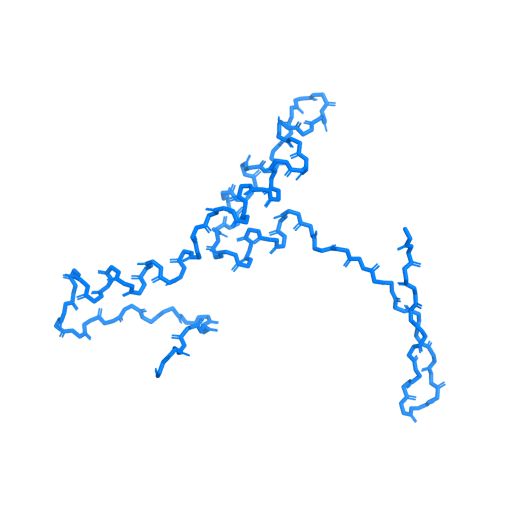. LEU A 1 92 ? -1.356 -5.081 -18.324 1.00 45.53 92 LEU A O 1
ATOM 724 N N . SER A 1 93 ? -3.535 -4.607 -18.120 1.00 47.41 93 SER A N 1
ATOM 725 C CA . SER A 1 93 ? -3.750 -4.229 -19.520 1.00 47.41 93 SER A CA 1
ATOM 726 C C . SER A 1 93 ? -4.107 -2.751 -19.495 1.00 47.41 93 SER A C 1
ATOM 728 O O . SER A 1 93 ? -5.207 -2.392 -19.062 1.00 47.41 93 SER A O 1
ATOM 730 N N . LEU A 1 94 ? -3.164 -1.890 -19.875 1.00 36.84 94 LEU A N 1
ATOM 731 C CA . LEU A 1 94 ? -3.496 -0.498 -20.169 1.00 36.84 94 LEU A CA 1
ATOM 732 C C . LEU A 1 94 ? -3.618 -0.235 -21.669 1.00 36.84 94 LEU A C 1
ATOM 734 O O . LEU A 1 94 ? -3.874 0.910 -21.986 1.00 36.84 94 LEU A O 1
ATOM 738 N N . PHE A 1 95 ? -3.509 -1.264 -22.523 1.00 43.53 95 PHE A N 1
ATOM 739 C CA . PHE A 1 95 ? -4.139 -1.455 -23.83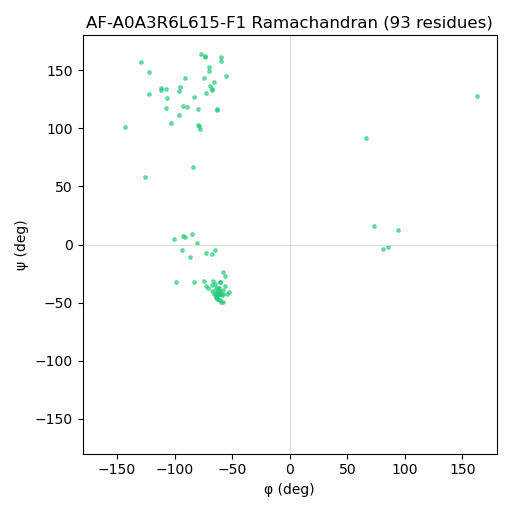9 1.00 43.53 95 PHE A CA 1
ATOM 740 C C . PHE A 1 95 ? -4.145 -2.957 -24.148 1.00 43.53 95 PHE A C 1
ATOM 742 O O . PHE A 1 95 ? -3.239 -3.649 -23.626 1.00 43.53 95 PHE A O 1
#

pLDDT: mean 84.86, std 15.04, range [36.84, 97.06]

Foldseek 3Di:
DWDWDWDQDPVRDTDIDTDDDDFLQRLQVQLVHDVVVVCVQQDADPVRHGPDDRVVSNVVSVPDHRVVVVLQVVCCVPPVPPPDDDPPVDDDDPD

Solvent-accessible surface area (backbone atoms only — not comparable to full-atom values): 6125 Å² total; per-residue (Å²): 134,81,52,70,46,80,46,68,46,97,88,70,52,75,43,84,45,80,57,75,79,79,49,58,67,55,45,32,49,73,32,56,52,54,67,75,58,52,53,62,67,68,35,56,44,97,87,69,47,59,75,56,53,68,72,57,46,45,48,52,46,70,74,49,74,46,44,64,63,51,50,55,56,47,42,55,74,75,42,75,86,72,78,73,85,76,67,89,82,70,86,86,75,94,119